Protein AF-A0A7L3CNP1-F1 (afdb_monomer)

Solvent-accessible surface area (backbone atoms only — not comparable to full-atom values): 4728 Å² total; per-residue (Å²): 132,80,82,90,64,82,74,64,73,46,75,50,74,45,78,48,62,59,88,92,43,75,43,69,72,72,47,65,29,38,53,90,43,92,57,73,48,76,44,28,45,63,59,86,59,74,63,42,40,49,39,53,50,65,55,68,60,98,81,67,45,73,68,55,52,52,53,44,44,51,55,50,63,69,121

Structure (mmCIF, N/CA/C/O backbone):
data_AF-A0A7L3CNP1-F1
#
_entry.id   AF-A0A7L3CNP1-F1
#
loop_
_atom_site.group_PDB
_atom_site.id
_atom_site.type_symbol
_atom_site.label_atom_id
_atom_site.label_alt_id
_atom_site.label_comp_id
_atom_site.label_asym_id
_atom_site.label_entity_id
_atom_site.label_seq_id
_atom_site.pdbx_PDB_ins_code
_atom_site.Cartn_x
_atom_site.Cartn_y
_atom_site.Cartn_z
_atom_site.occupancy
_atom_site.B_iso_or_equiv
_atom_site.auth_seq_id
_atom_site.auth_comp_id
_atom_site.auth_asym_id
_atom_site.auth_atom_id
_atom_site.pdbx_PDB_model_num
ATOM 1 N N . PRO A 1 1 ? -19.065 -18.333 27.000 1.00 67.94 1 PRO A N 1
ATOM 2 C CA . PRO A 1 1 ? -18.231 -17.246 27.567 1.00 67.94 1 PRO A CA 1
ATOM 3 C C . PRO A 1 1 ? -17.750 -16.281 26.471 1.00 67.94 1 PRO A C 1
ATOM 5 O O . PRO A 1 1 ? -17.388 -16.756 25.396 1.00 67.94 1 PRO A O 1
ATOM 8 N N . PRO A 1 2 ? -17.788 -14.956 26.698 1.00 69.44 2 PRO A N 1
ATOM 9 C CA . PRO A 1 2 ? -17.180 -14.004 25.773 1.00 69.44 2 PRO A CA 1
ATOM 10 C C . PRO A 1 2 ? -15.660 -14.236 25.707 1.00 69.44 2 PRO A C 1
ATOM 12 O O . PRO A 1 2 ? -15.089 -14.762 26.670 1.00 69.44 2 PRO A O 1
ATOM 15 N N . PRO A 1 3 ? -15.003 -13.889 24.586 1.00 74.56 3 PRO A N 1
ATOM 16 C CA . PRO A 1 3 ? -13.555 -14.002 24.481 1.00 74.56 3 PRO A CA 1
ATOM 17 C C . PRO A 1 3 ? -12.889 -13.186 25.596 1.00 74.56 3 PRO A C 1
ATOM 19 O O . PRO A 1 3 ? -13.220 -12.027 25.822 1.00 74.56 3 PRO A O 1
ATOM 22 N N . THR A 1 4 ? -11.966 -13.821 26.316 1.00 81.38 4 THR A N 1
ATOM 23 C CA . THR A 1 4 ? -11.229 -13.245 27.454 1.00 81.38 4 THR A CA 1
ATOM 24 C C . THR A 1 4 ? -10.008 -12.432 27.029 1.00 81.38 4 THR A C 1
ATOM 26 O O . THR A 1 4 ? -9.318 -11.873 27.876 1.00 81.38 4 THR A O 1
ATOM 29 N N . HIS A 1 5 ? -9.712 -12.388 25.731 1.00 76.50 5 HIS A N 1
ATOM 30 C CA . HIS A 1 5 ? -8.571 -11.663 25.194 1.00 76.50 5 HIS A CA 1
ATOM 31 C C . HIS A 1 5 ? -9.003 -10.262 24.751 1.00 76.50 5 HIS A C 1
ATOM 33 O O . HIS A 1 5 ? -10.016 -10.148 24.054 1.00 76.50 5 HIS A O 1
ATOM 39 N N . PRO A 1 6 ? -8.257 -9.203 25.119 1.00 81.38 6 PR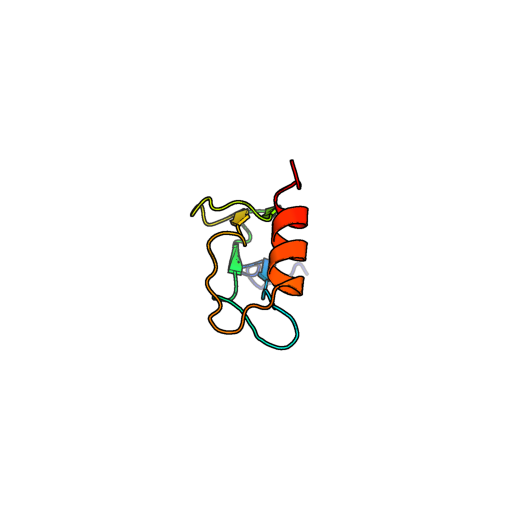O A N 1
ATOM 40 C CA . PRO A 1 6 ? -8.441 -7.904 24.488 1.00 81.38 6 PRO A CA 1
ATOM 41 C C . PRO A 1 6 ? -8.268 -8.067 22.971 1.00 81.38 6 PRO A C 1
ATOM 43 O O . PRO A 1 6 ? -7.465 -8.886 22.518 1.00 81.38 6 PRO A O 1
ATOM 46 N N . GLY A 1 7 ? -9.072 -7.337 22.193 1.00 85.62 7 GLY A N 1
ATOM 47 C CA . GLY A 1 7 ? -9.000 -7.373 20.731 1.00 85.62 7 GLY A CA 1
ATOM 48 C C . GLY A 1 7 ? -7.600 -7.016 20.211 1.00 85.62 7 GLY A C 1
ATOM 49 O O . GLY A 1 7 ? -6.787 -6.464 20.958 1.00 85.62 7 GLY A O 1
ATOM 50 N N . PRO A 1 8 ? -7.293 -7.328 18.941 1.00 91.94 8 PRO A N 1
ATOM 51 C CA . PRO A 1 8 ? -5.983 -7.024 18.380 1.00 91.94 8 PRO A CA 1
ATOM 52 C C . PRO A 1 8 ? -5.739 -5.509 18.351 1.00 91.94 8 PRO A C 1
ATOM 54 O O . PRO A 1 8 ? -6.672 -4.730 18.166 1.00 91.94 8 PRO A O 1
ATOM 57 N N . GLU A 1 9 ? -4.481 -5.086 18.492 1.00 93.44 9 GLU A N 1
ATOM 58 C CA . GLU A 1 9 ? -4.089 -3.672 18.360 1.00 93.44 9 GLU A CA 1
ATOM 59 C C . GLU A 1 9 ? -4.339 -3.150 16.934 1.00 93.44 9 GLU A C 1
ATOM 61 O O . GLU A 1 9 ? -4.808 -2.028 16.743 1.00 93.44 9 GLU A O 1
ATOM 66 N N . PHE A 1 10 ? -4.107 -4.012 15.939 1.00 94.88 10 PHE A N 1
ATOM 67 C CA . PHE A 1 10 ? -4.333 -3.751 14.521 1.00 94.88 10 PHE A CA 1
ATOM 68 C C . PHE A 1 10 ? -5.251 -4.824 13.938 1.00 94.88 10 PHE A C 1
ATOM 70 O O . PHE A 1 10 ? -4.995 -6.016 14.122 1.00 94.88 10 PHE A O 1
ATOM 77 N N . TRP A 1 11 ? -6.298 -4.428 13.216 1.00 95.12 11 TRP A N 1
ATOM 78 C CA . TRP A 1 11 ? -7.261 -5.385 12.655 1.00 95.12 11 TRP A CA 1
ATOM 79 C C . TRP A 1 11 ? -6.819 -5.951 11.302 1.00 95.12 11 TRP A C 1
ATOM 81 O O . TRP A 1 11 ? -7.274 -7.025 10.909 1.00 95.12 11 TRP A O 1
ATOM 91 N N . CYS A 1 12 ? -5.913 -5.264 10.601 1.00 95.31 12 CYS A N 1
ATOM 92 C CA . CYS A 1 12 ? -5.254 -5.789 9.411 1.00 95.31 12 CYS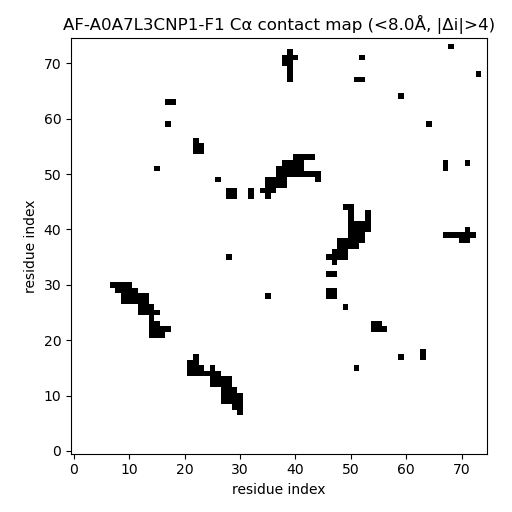 A CA 1
ATOM 93 C C . CYS A 1 12 ? -3.847 -5.206 9.212 1.00 95.31 12 CYS A C 1
ATOM 95 O O . CYS 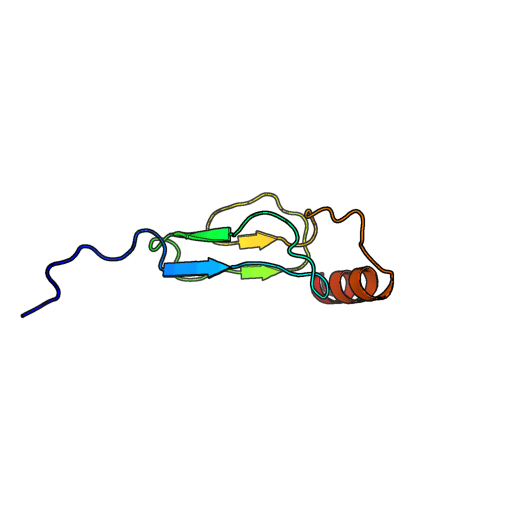A 1 12 ? -3.411 -4.266 9.884 1.00 95.31 12 CYS A O 1
ATOM 97 N N . SER A 1 13 ? -3.109 -5.813 8.287 1.00 96.00 13 SER A N 1
ATOM 98 C CA . SER A 1 13 ? -1.801 -5.360 7.818 1.00 96.00 13 SER A CA 1
ATOM 99 C C . SER A 1 13 ? -1.779 -5.432 6.296 1.00 96.00 13 SER A C 1
ATOM 101 O O . SER A 1 13 ? -2.261 -6.410 5.724 1.00 96.00 13 SER A O 1
ATOM 103 N N . ILE A 1 14 ? -1.235 -4.406 5.648 1.00 96.00 14 ILE A N 1
ATOM 104 C CA . ILE A 1 14 ? -1.230 -4.247 4.194 1.00 96.00 14 ILE A CA 1
ATOM 105 C C . ILE A 1 14 ? 0.220 -4.174 3.728 1.00 96.00 14 ILE A C 1
ATOM 107 O O . ILE A 1 14 ? 0.989 -3.336 4.193 1.00 96.00 14 ILE A O 1
ATOM 111 N N . ALA A 1 15 ? 0.586 -5.051 2.800 1.00 97.06 15 ALA A N 1
ATOM 112 C CA . ALA A 1 15 ? 1.866 -5.011 2.109 1.00 97.06 15 ALA A CA 1
ATOM 113 C C . ALA A 1 15 ? 1.613 -4.677 0.635 1.00 97.06 15 ALA A C 1
ATOM 115 O O . ALA A 1 15 ? 0.777 -5.313 -0.009 1.00 97.06 15 ALA A O 1
ATOM 116 N N . TYR A 1 16 ? 2.311 -3.667 0.118 1.00 95.88 16 TYR A N 1
ATOM 117 C CA . TYR A 1 16 ? 2.227 -3.260 -1.281 1.00 95.88 16 TYR A CA 1
ATOM 118 C C . TYR A 1 16 ? 3.404 -3.835 -2.069 1.00 95.88 16 TYR A C 1
ATOM 120 O O . TYR A 1 16 ? 4.543 -3.845 -1.599 1.00 95.88 16 TYR A O 1
ATOM 128 N N . PHE A 1 17 ? 3.108 -4.312 -3.273 1.00 96.38 17 PHE A N 1
ATOM 129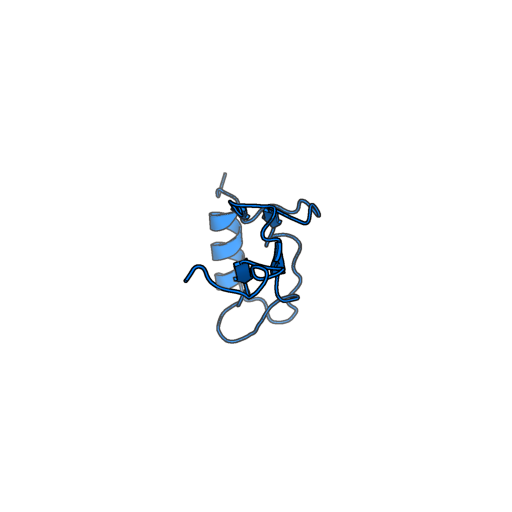 C CA . PHE A 1 17 ? 4.078 -4.921 -4.168 1.00 96.38 17 PHE A CA 1
ATOM 130 C C . PHE A 1 17 ? 3.996 -4.275 -5.543 1.00 96.38 17 PHE A C 1
ATOM 132 O O . PHE A 1 17 ? 2.911 -3.983 -6.049 1.00 96.38 17 PHE A O 1
ATOM 139 N N . GLU A 1 18 ? 5.157 -4.110 -6.162 1.00 96.06 18 GLU A N 1
ATOM 140 C CA . GLU A 1 18 ? 5.280 -3.867 -7.592 1.00 96.06 18 GLU A CA 1
ATOM 141 C C . GLU A 1 18 ? 5.908 -5.105 -8.209 1.00 96.06 18 GLU A C 1
ATOM 143 O O . GLU A 1 18 ? 7.081 -5.389 -7.976 1.00 96.06 18 GLU A O 1
ATOM 148 N N . MET A 1 19 ? 5.110 -5.846 -8.979 1.00 92.56 19 MET A N 1
ATOM 149 C CA . MET A 1 19 ? 5.463 -7.190 -9.439 1.00 92.56 19 MET A CA 1
ATOM 150 C C . MET A 1 19 ? 5.738 -8.118 -8.242 1.00 92.56 19 MET A C 1
ATOM 152 O O . MET A 1 19 ? 4.843 -8.345 -7.430 1.00 92.56 19 MET A O 1
ATOM 156 N N . ASP A 1 20 ? 6.946 -8.656 -8.129 1.00 95.38 20 ASP A N 1
ATOM 157 C CA . ASP A 1 20 ? 7.412 -9.539 -7.058 1.00 95.38 20 ASP A CA 1
ATOM 158 C C . ASP A 1 20 ? 8.201 -8.801 -5.961 1.00 95.38 20 ASP A C 1
ATOM 160 O O . ASP A 1 20 ? 8.619 -9.413 -4.976 1.00 95.38 20 ASP A O 1
ATOM 164 N N . VAL A 1 21 ? 8.379 -7.483 -6.091 1.00 95.31 21 VAL A N 1
ATOM 165 C CA . VAL A 1 21 ? 9.137 -6.663 -5.141 1.00 95.31 21 VAL A CA 1
ATOM 166 C C . VAL A 1 21 ? 8.184 -5.980 -4.165 1.00 95.31 21 VAL A C 1
ATOM 168 O O . VAL A 1 21 ? 7.309 -5.217 -4.574 1.00 95.31 21 VAL A O 1
ATOM 171 N N . GLN A 1 22 ? 8.367 -6.214 -2.862 1.00 96.81 22 GLN A N 1
ATOM 172 C CA . GLN A 1 22 ? 7.677 -5.433 -1.833 1.00 96.81 22 GLN A CA 1
ATOM 173 C C . GLN A 1 22 ? 8.214 -3.999 -1.836 1.00 96.81 22 GLN A C 1
ATOM 175 O O . GLN A 1 22 ? 9.425 -3.783 -1.768 1.00 96.81 22 GLN A O 1
ATOM 180 N N . VAL A 1 23 ? 7.315 -3.019 -1.878 1.00 96.31 23 VAL A N 1
ATOM 181 C CA . VAL A 1 23 ? 7.661 -1.598 -1.943 1.00 96.31 23 VAL A CA 1
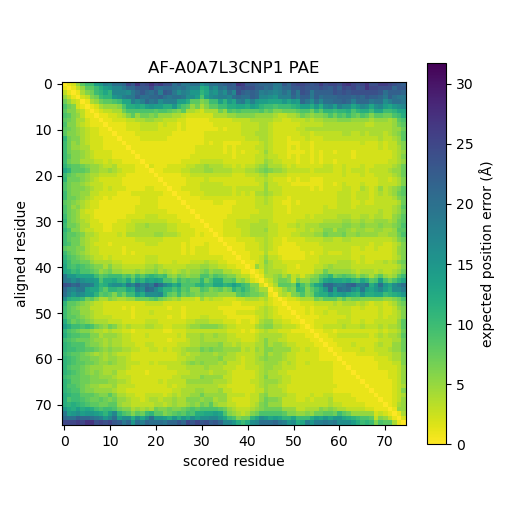ATOM 182 C C . VAL A 1 23 ? 7.122 -0.887 -0.704 1.00 96.31 23 VAL A C 1
ATOM 184 O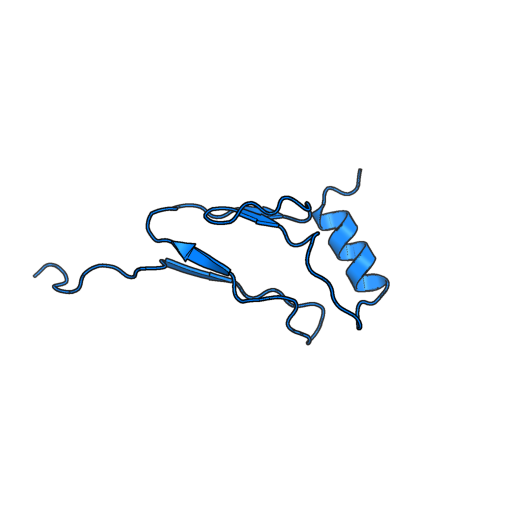 O . VAL A 1 23 ? 5.913 -0.826 -0.490 1.00 96.31 23 VAL A O 1
ATOM 187 N N . GLY A 1 24 ? 8.028 -0.317 0.093 1.00 94.06 24 GLY A N 1
ATOM 188 C CA . GLY A 1 24 ? 7.701 0.357 1.352 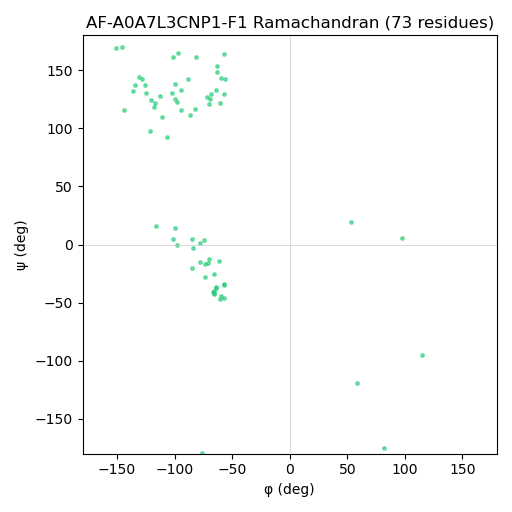1.00 94.06 24 GLY A CA 1
ATOM 189 C C . GLY A 1 24 ? 7.516 -0.586 2.548 1.00 94.06 24 GLY A C 1
ATOM 190 O O . GLY A 1 24 ? 7.745 -1.796 2.477 1.00 94.06 24 GLY A O 1
ATOM 191 N N . GLU A 1 25 ? 7.119 -0.002 3.677 1.00 93.56 25 GLU A N 1
ATOM 192 C CA . GLU A 1 25 ? 6.846 -0.728 4.919 1.00 93.56 25 GLU A CA 1
ATOM 193 C C . GLU A 1 25 ? 5.440 -1.351 4.927 1.00 93.56 25 GLU A C 1
ATOM 195 O O . GLU A 1 25 ? 4.552 -0.949 4.176 1.00 93.56 25 GLU A O 1
ATOM 200 N N . ILE A 1 26 ? 5.225 -2.335 5.807 1.00 95.69 26 ILE A N 1
ATOM 201 C CA . ILE A 1 26 ? 3.890 -2.897 6.045 1.00 95.69 26 ILE A CA 1
ATOM 202 C C . ILE A 1 26 ? 3.041 -1.857 6.781 1.00 95.69 26 ILE A C 1
ATOM 204 O O . ILE A 1 26 ? 3.358 -1.479 7.911 1.00 95.69 26 ILE A O 1
ATOM 208 N N . PHE A 1 27 ? 1.921 -1.460 6.182 1.00 94.44 27 PHE A N 1
ATOM 209 C CA . PHE A 1 27 ? 0.967 -0.548 6.801 1.00 94.44 27 PHE A CA 1
ATOM 210 C C . PHE A 1 27 ? 0.038 -1.321 7.741 1.00 94.44 27 PHE A C 1
ATOM 212 O O . PHE A 1 27 ? -0.706 -2.204 7.310 1.00 94.44 27 PHE A O 1
ATOM 219 N N . LYS A 1 28 ? 0.080 -1.016 9.038 1.00 94.62 28 LYS A N 1
ATOM 220 C CA . LYS A 1 28 ? -0.778 -1.652 10.047 1.00 94.62 28 LYS A CA 1
ATOM 221 C C . LYS A 1 28 ? -1.951 -0.738 10.369 1.00 94.62 28 LYS A C 1
ATOM 223 O O . LYS A 1 28 ? -1.732 0.405 10.757 1.00 94.62 28 LYS A O 1
ATOM 228 N N . VAL A 1 29 ? -3.176 -1.245 10.248 1.00 94.56 29 VAL A N 1
ATOM 229 C CA . VAL A 1 29 ? -4.383 -0.438 10.476 1.00 94.56 29 VAL A CA 1
ATOM 230 C C . VAL A 1 29 ? -4.849 -0.605 11.918 1.00 94.56 29 VAL A C 1
ATOM 232 O O . VAL A 1 29 ? -5.216 -1.723 12.298 1.00 94.56 29 VAL A O 1
ATOM 235 N N . PRO A 1 30 ? -4.834 0.462 12.739 1.00 94.69 30 PRO A N 1
ATOM 236 C CA . PRO A 1 30 ? -5.253 0.375 14.132 1.00 94.69 30 PRO A CA 1
ATOM 237 C C . PRO A 1 30 ? -6.702 -0.088 14.246 1.00 94.69 30 PRO A C 1
ATOM 239 O O . PRO A 1 30 ? -7.555 0.342 13.471 1.00 94.69 30 PRO A O 1
ATOM 242 N N . SER A 1 31 ? -7.023 -0.898 15.253 1.00 94.38 31 SER A N 1
ATOM 243 C CA . SER A 1 31 ? -8.409 -1.315 15.531 1.00 94.38 31 SER A CA 1
ATOM 244 C C . SER A 1 31 ? -9.350 -0.148 15.870 1.00 94.38 31 SER A C 1
ATOM 246 O O . SER A 1 31 ? -10.566 -0.313 15.823 1.00 94.38 31 SER A O 1
ATOM 248 N N . SER A 1 32 ? -8.813 1.043 16.167 1.00 93.44 32 SER A N 1
ATOM 249 C CA . SER A 1 32 ? -9.577 2.293 16.292 1.00 93.44 32 SER A CA 1
ATOM 250 C C . SER A 1 32 ? -10.047 2.876 14.952 1.00 93.44 32 SER A C 1
ATOM 252 O O . SER A 1 32 ? -10.933 3.726 14.945 1.00 93.44 32 SER A O 1
ATOM 254 N N . CYS A 1 33 ? -9.462 2.442 13.832 1.00 94.12 33 CYS A N 1
ATOM 255 C CA . CYS A 1 33 ? -9.783 2.873 12.473 1.00 94.12 33 CYS A CA 1
ATOM 256 C C . CYS A 1 33 ? -10.543 1.739 11.761 1.00 94.12 33 CYS A C 1
ATOM 258 O O . CYS A 1 33 ? -9.907 0.859 11.181 1.00 94.12 33 CYS A O 1
ATOM 260 N N . PRO A 1 34 ? -11.890 1.713 11.794 1.00 93.19 34 PRO A N 1
ATOM 261 C CA . PRO A 1 34 ? -12.674 0.590 11.265 1.00 93.19 34 PRO A CA 1
ATOM 262 C C . PRO A 1 34 ? -12.641 0.487 9.733 1.00 93.19 34 PRO A C 1
ATOM 264 O O . PRO A 1 34 ? -13.082 -0.512 9.171 1.00 93.19 34 PRO A O 1
ATOM 267 N N . VAL A 1 35 ? -12.152 1.528 9.060 1.00 94.38 35 VAL A N 1
ATOM 268 C CA . VAL A 1 35 ? -11.995 1.609 7.610 1.00 94.38 35 VAL A CA 1
ATOM 269 C C . VAL A 1 35 ? -10.582 2.095 7.324 1.00 94.38 35 VAL A C 1
ATOM 271 O O . VAL A 1 35 ? -10.049 2.921 8.061 1.00 94.38 35 VAL A O 1
ATOM 274 N N . VAL A 1 36 ? -9.993 1.571 6.253 1.00 94.62 36 VAL A N 1
ATOM 275 C CA . VAL A 1 36 ? -8.735 2.052 5.685 1.00 94.62 36 VAL A CA 1
ATOM 276 C C . VAL A 1 36 ? -8.940 2.364 4.206 1.00 94.62 36 VAL A C 1
ATOM 278 O O . VAL A 1 36 ? -9.587 1.595 3.494 1.00 94.62 36 VAL A O 1
ATOM 281 N N . VAL A 1 37 ? -8.394 3.481 3.739 1.00 94.31 37 VAL A N 1
ATOM 282 C CA . VAL A 1 37 ? -8.358 3.868 2.326 1.00 94.31 37 VAL A CA 1
ATOM 283 C C . VAL A 1 37 ? -6.964 3.589 1.779 1.00 94.31 37 VAL A C 1
ATOM 285 O O . VAL A 1 37 ? -5.977 4.009 2.370 1.00 94.31 37 VAL A O 1
ATOM 288 N N . VAL A 1 38 ? -6.874 2.905 0.641 1.00 94.00 38 VAL A N 1
ATOM 289 C CA . VAL A 1 38 ? -5.616 2.712 -0.095 1.00 94.00 38 VAL A CA 1
ATOM 290 C C . VAL A 1 38 ? -5.764 3.387 -1.452 1.00 94.00 38 VAL A C 1
ATOM 292 O O . VAL A 1 38 ? -6.683 3.048 -2.197 1.00 94.00 38 VAL A O 1
ATOM 295 N N . ASP A 1 39 ? -4.897 4.348 -1.769 1.00 92.50 39 ASP A N 1
ATOM 296 C CA . ASP A 1 39 ? -4.994 5.125 -3.011 1.00 92.50 39 ASP A CA 1
ATOM 297 C C . ASP A 1 39 ? -3.624 5.514 -3.595 1.00 92.50 39 ASP A C 1
ATOM 299 O O . ASP A 1 39 ? -2.578 5.300 -2.982 1.00 92.50 39 ASP A O 1
ATOM 303 N N . GLY A 1 40 ? -3.625 6.042 -4.824 1.00 92.12 40 GLY A N 1
ATOM 304 C CA . GLY A 1 40 ? -2.417 6.451 -5.548 1.00 92.12 40 GLY A CA 1
ATOM 305 C C . GLY A 1 40 ? -1.907 7.865 -5.241 1.00 92.12 40 GLY A C 1
ATOM 306 O O . GLY A 1 40 ? -0.962 8.305 -5.896 1.00 92.12 40 GLY A O 1
ATOM 307 N N . TYR A 1 41 ? -2.501 8.595 -4.291 1.00 90.88 41 TYR A N 1
ATOM 308 C CA . TYR A 1 41 ? -2.060 9.952 -3.950 1.00 90.88 41 TYR A CA 1
ATOM 309 C C . TYR A 1 41 ? -0.767 9.938 -3.111 1.00 90.88 41 TYR A C 1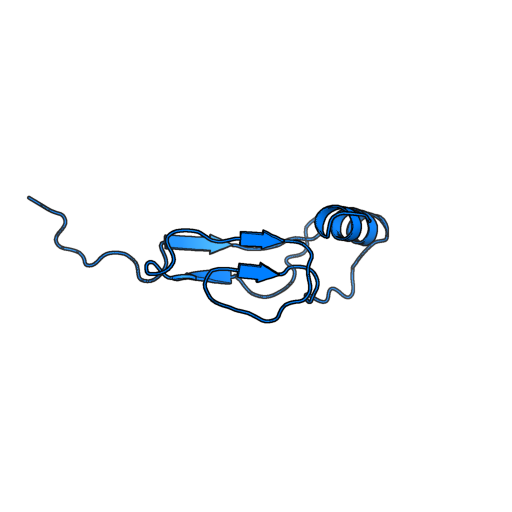
ATOM 311 O O . TYR A 1 41 ? -0.179 8.891 -2.845 1.00 90.88 41 TYR A O 1
ATOM 319 N N . VAL A 1 42 ? -0.278 11.123 -2.731 1.00 89.06 42 VAL A N 1
ATOM 320 C CA . VAL A 1 42 ? 1.026 11.326 -2.062 1.00 89.06 42 VAL A CA 1
ATOM 321 C C . VAL A 1 42 ? 0.902 11.885 -0.641 1.00 89.06 42 VAL A C 1
ATOM 323 O O . VAL A 1 42 ? 1.865 12.418 -0.102 1.00 89.06 42 VAL A O 1
ATOM 326 N N . ASP A 1 43 ? -0.288 11.822 -0.046 1.00 85.25 43 ASP A N 1
ATOM 327 C CA . ASP A 1 43 ? -0.517 12.367 1.292 1.00 85.25 43 ASP A CA 1
ATOM 328 C C . ASP A 1 43 ? 0.223 11.510 2.345 1.00 85.25 43 ASP A C 1
ATOM 330 O O . ASP A 1 43 ? 0.037 10.289 2.380 1.00 85.25 43 ASP A O 1
ATOM 334 N N . PRO A 1 44 ? 1.082 12.103 3.194 1.00 70.69 44 PRO A N 1
ATOM 335 C CA . PRO A 1 44 ? 1.829 11.367 4.212 1.00 70.69 44 PRO A CA 1
ATOM 336 C C . PRO A 1 44 ? 0.976 10.941 5.418 1.00 70.69 44 PRO A C 1
ATOM 338 O O . PRO A 1 44 ? 1.523 10.426 6.394 1.00 70.69 44 PRO A O 1
ATOM 341 N N . SER A 1 45 ? -0.339 11.183 5.407 1.00 63.97 45 SER A N 1
ATOM 342 C CA . SER A 1 45 ? -1.218 10.825 6.522 1.00 63.97 45 SER A CA 1
ATOM 343 C C . SER A 1 45 ? -1.207 9.315 6.794 1.00 63.97 45 SER A C 1
ATOM 345 O O . SER A 1 45 ? -1.499 8.502 5.925 1.00 63.97 45 SER A O 1
ATOM 347 N N . GLY A 1 46 ? -0.841 8.952 8.026 1.00 68.50 46 GLY A N 1
ATOM 348 C CA . GLY A 1 46 ? -0.944 7.598 8.567 1.00 68.50 46 GLY A CA 1
ATOM 349 C C . GLY A 1 46 ? -2.216 7.410 9.397 1.00 68.50 46 GLY A C 1
ATOM 350 O O . GLY A 1 46 ? -2.849 8.380 9.808 1.00 68.50 46 GLY A O 1
ATOM 351 N N . GLY A 1 47 ? -2.573 6.153 9.671 1.00 81.00 47 GLY A N 1
ATOM 352 C CA . GLY A 1 47 ? -3.773 5.783 10.430 1.00 81.00 47 GLY A CA 1
ATOM 353 C C . GLY A 1 47 ? -4.782 5.025 9.572 1.00 81.00 47 GLY A C 1
ATOM 354 O O . GLY A 1 47 ? -4.676 3.808 9.432 1.00 81.00 47 GLY A O 1
ATOM 355 N N . ASP A 1 48 ? -5.751 5.740 9.002 1.00 87.31 48 ASP A N 1
ATOM 356 C CA . ASP A 1 48 ? -6.844 5.197 8.184 1.00 87.31 48 ASP A CA 1
ATOM 357 C C . ASP A 1 48 ? -6.631 5.376 6.671 1.00 87.31 48 ASP A C 1
ATOM 359 O O . ASP A 1 48 ? -7.505 5.023 5.881 1.00 87.31 48 ASP A O 1
ATOM 363 N N . ARG A 1 49 ? -5.474 5.888 6.240 1.00 93.69 49 ARG A N 1
ATOM 364 C CA . ARG A 1 49 ? -5.154 6.090 4.825 1.00 93.69 49 ARG A CA 1
ATOM 365 C C . ARG A 1 49 ? -3.733 5.640 4.502 1.00 93.69 49 ARG A C 1
ATOM 367 O O . ARG A 1 49 ? -2.792 5.979 5.207 1.00 93.69 49 ARG A O 1
ATOM 374 N N . PHE A 1 50 ? -3.581 4.873 3.430 1.00 93.00 50 PHE A N 1
ATOM 375 C CA . PHE A 1 50 ? -2.307 4.387 2.921 1.00 93.00 50 PHE A CA 1
ATOM 376 C C . PHE A 1 50 ? -2.117 4.862 1.478 1.00 93.00 50 PHE A C 1
ATOM 378 O O . PHE A 1 50 ? -2.644 4.284 0.527 1.00 93.00 50 PHE A O 1
ATOM 385 N N . CYS A 1 51 ? -1.366 5.950 1.330 1.00 93.12 51 CYS A N 1
ATOM 386 C CA . CYS A 1 51 ? -1.082 6.576 0.045 1.00 93.12 51 CYS A CA 1
ATOM 387 C C . CYS A 1 51 ? 0.137 5.923 -0.613 1.00 93.12 51 CYS A C 1
ATOM 389 O O . CYS A 1 51 ? 1.273 6.087 -0.155 1.00 93.12 51 CYS A O 1
ATOM 391 N N . LEU A 1 52 ? -0.091 5.204 -1.709 1.00 93.19 52 LEU A N 1
ATOM 392 C CA . LEU A 1 52 ? 0.945 4.467 -2.425 1.00 93.19 52 LEU A CA 1
ATOM 393 C C . LEU A 1 52 ? 1.875 5.395 -3.202 1.00 93.19 52 LEU A C 1
ATOM 395 O O . LEU A 1 52 ? 3.033 5.029 -3.399 1.00 93.19 52 LEU A O 1
ATOM 399 N N . GLY A 1 53 ? 1.406 6.574 -3.631 1.00 91.81 53 GLY A N 1
ATOM 400 C CA . GLY A 1 53 ? 2.097 7.500 -4.536 1.00 91.81 53 GLY A CA 1
ATOM 401 C C . GLY A 1 53 ? 3.477 7.954 -4.054 1.00 91.81 53 GLY A C 1
ATOM 402 O O . GLY A 1 53 ? 4.390 8.092 -4.864 1.00 91.81 53 GLY A O 1
ATOM 403 N N . GLN A 1 54 ? 3.659 8.099 -2.739 1.00 88.81 54 GLN A N 1
ATOM 404 C CA . GLN A 1 54 ? 4.924 8.531 -2.125 1.00 88.81 54 GLN A CA 1
ATOM 405 C C . GLN A 1 54 ? 5.997 7.433 -2.045 1.00 88.81 54 GLN A C 1
ATOM 407 O O . GLN A 1 54 ? 7.163 7.725 -1.788 1.00 88.81 54 GLN A O 1
ATOM 412 N N . LEU A 1 55 ? 5.620 6.165 -2.238 1.00 93.06 55 LEU A N 1
ATOM 413 C CA . LEU A 1 55 ? 6.545 5.048 -2.081 1.00 93.06 55 LEU A CA 1
ATOM 414 C C . LEU A 1 55 ? 7.552 5.011 -3.236 1.00 93.06 55 LEU A C 1
ATOM 416 O O . LEU A 1 55 ? 7.178 4.980 -4.414 1.00 93.06 55 LEU A O 1
ATOM 420 N N . SER A 1 56 ? 8.838 4.974 -2.904 1.00 92.81 56 SER A N 1
ATOM 421 C CA . SER A 1 56 ? 9.926 4.848 -3.870 1.00 92.81 56 SER A CA 1
ATOM 422 C C . SER A 1 56 ? 10.248 3.380 -4.156 1.00 92.81 56 SER A C 1
ATOM 424 O O . SER A 1 56 ? 10.214 2.531 -3.269 1.00 92.81 56 SER A O 1
ATOM 426 N N . ASN A 1 57 ? 10.572 3.082 -5.414 1.00 94.88 57 ASN A N 1
ATOM 427 C CA . ASN A 1 57 ? 11.095 1.788 -5.838 1.00 94.88 57 ASN A CA 1
ATOM 428 C C . ASN A 1 57 ? 12.121 2.021 -6.951 1.00 94.88 57 ASN A C 1
ATOM 430 O O . ASN A 1 57 ? 11.772 2.508 -8.023 1.00 94.88 57 ASN A O 1
ATOM 434 N N . VAL A 1 58 ? 13.386 1.678 -6.708 1.00 95.19 58 VAL A N 1
ATOM 435 C CA . VAL A 1 58 ? 14.464 1.845 -7.703 1.00 95.19 58 VAL A CA 1
ATOM 436 C C . VAL A 1 58 ? 14.350 0.864 -8.873 1.00 95.19 58 VAL A C 1
ATOM 438 O O . VAL A 1 58 ? 14.964 1.076 -9.913 1.00 95.19 58 VAL A O 1
ATOM 441 N N . HIS A 1 59 ? 13.553 -0.194 -8.716 1.00 94.00 59 HIS A N 1
ATOM 442 C CA . HIS A 1 59 ? 13.288 -1.205 -9.740 1.00 94.00 59 HIS A CA 1
ATOM 443 C C . HIS A 1 59 ? 11.960 -0.973 -10.466 1.00 94.00 59 HIS A C 1
ATOM 445 O O . HIS A 1 59 ? 11.449 -1.874 -11.131 1.00 94.00 59 HIS A O 1
ATOM 451 N N . ARG A 1 60 ? 11.366 0.214 -10.316 1.00 96.12 60 ARG A N 1
ATOM 452 C CA . ARG A 1 60 ? 10.073 0.517 -10.916 1.00 96.12 60 ARG A CA 1
ATOM 453 C C . ARG A 1 60 ? 10.160 0.496 -12.439 1.00 96.12 60 ARG A C 1
ATOM 455 O O . ARG A 1 60 ? 11.071 1.064 -13.032 1.00 96.12 60 ARG A O 1
ATOM 462 N N . THR A 1 61 ? 9.193 -0.178 -13.054 1.00 96.19 61 THR A N 1
ATOM 463 C CA . THR A 1 61 ? 9.079 -0.308 -14.512 1.00 96.19 61 THR A CA 1
ATOM 464 C C . THR A 1 61 ? 8.016 0.639 -15.064 1.00 96.19 61 THR A C 1
ATOM 466 O O . THR A 1 61 ? 7.112 1.043 -14.332 1.00 96.19 61 THR A O 1
ATOM 469 N N . ASP A 1 62 ? 8.059 0.922 -16.368 1.00 95.06 62 ASP A N 1
ATOM 470 C CA . ASP A 1 62 ? 7.051 1.753 -17.049 1.00 95.06 62 ASP A CA 1
ATOM 471 C C . ASP A 1 62 ? 5.621 1.209 -16.882 1.00 95.06 62 ASP A C 1
ATOM 473 O O . ASP A 1 62 ? 4.664 1.973 -16.752 1.00 95.06 62 ASP A O 1
ATOM 477 N N . ALA A 1 63 ? 5.465 -0.119 -16.841 1.00 94.00 63 ALA A N 1
ATOM 478 C CA . ALA A 1 63 ? 4.176 -0.759 -16.590 1.00 94.00 63 ALA A CA 1
ATOM 479 C C . ALA A 1 63 ? 3.665 -0.463 -15.169 1.00 94.00 63 ALA A C 1
ATOM 481 O O . ALA A 1 63 ? 2.490 -0.139 -14.991 1.00 94.00 63 ALA A O 1
ATOM 482 N N . SER A 1 64 ? 4.552 -0.518 -14.170 1.00 94.00 64 SER A N 1
ATOM 483 C CA . SER A 1 64 ? 4.226 -0.153 -12.788 1.00 94.00 64 SER A CA 1
ATOM 484 C C . SER A 1 64 ? 3.900 1.337 -12.658 1.00 94.00 64 SER A C 1
ATOM 486 O O . SER A 1 64 ? 2.932 1.682 -11.984 1.00 94.00 64 SER A O 1
ATOM 488 N N . GLU A 1 65 ? 4.653 2.223 -13.321 1.00 93.06 65 GLU A N 1
ATOM 489 C CA . GLU A 1 65 ? 4.351 3.664 -13.343 1.00 93.06 65 GLU A CA 1
ATOM 490 C C . GLU A 1 65 ? 2.968 3.942 -13.943 1.00 93.06 65 GLU A C 1
ATOM 492 O O . GLU A 1 65 ? 2.172 4.686 -13.366 1.00 93.06 65 GLU A O 1
ATOM 497 N N . ARG A 1 66 ? 2.627 3.291 -15.063 1.00 93.06 66 ARG A N 1
ATOM 498 C CA . ARG A 1 66 ? 1.305 3.417 -15.694 1.00 93.06 66 ARG A CA 1
ATOM 499 C C . ARG A 1 66 ? 0.183 2.962 -14.756 1.00 93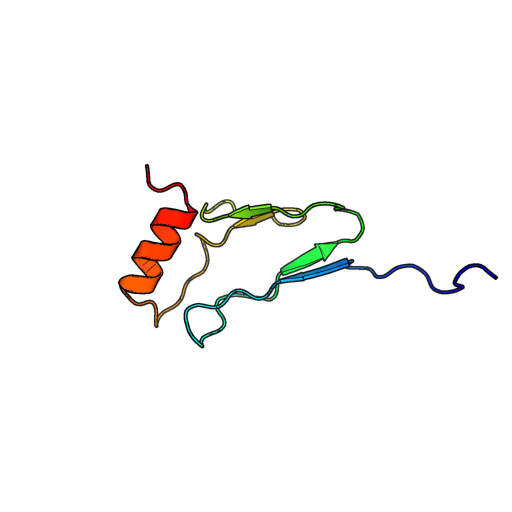.06 66 ARG A C 1
ATOM 501 O O . ARG A 1 66 ? -0.793 3.685 -14.593 1.00 93.06 66 ARG A O 1
ATOM 508 N N . ALA A 1 67 ? 0.335 1.808 -14.109 1.00 92.06 67 ALA A N 1
ATOM 509 C CA . ALA A 1 67 ? -0.677 1.291 -13.187 1.00 92.06 67 ALA A CA 1
ATOM 510 C C . ALA A 1 67 ? -0.867 2.203 -11.961 1.00 92.06 67 ALA A C 1
ATOM 512 O O . ALA A 1 67 ? -1.991 2.417 -11.505 1.00 92.06 67 ALA A O 1
ATOM 513 N N . ARG A 1 68 ? 0.221 2.786 -11.444 1.00 92.75 68 ARG A N 1
ATOM 514 C CA . ARG A 1 68 ? 0.168 3.757 -10.341 1.00 92.75 68 ARG A CA 1
ATOM 515 C C . ARG A 1 68 ? -0.521 5.052 -10.749 1.00 92.75 68 ARG A C 1
ATOM 517 O O . ARG A 1 68 ? -1.320 5.577 -9.976 1.00 92.75 68 ARG A O 1
ATOM 524 N N . TRP A 1 69 ? -0.249 5.536 -11.959 1.00 89.62 69 TRP A N 1
ATOM 525 C CA . TRP A 1 69 ? -0.940 6.686 -12.540 1.00 89.62 69 TRP A CA 1
ATOM 526 C C . TRP A 1 69 ? -2.457 6.465 -12.603 1.00 89.62 69 TRP A C 1
ATOM 528 O O . TRP A 1 69 ? -3.236 7.322 -12.181 1.00 89.62 69 TRP A O 1
ATOM 538 N N . ASP A 1 70 ? -2.881 5.290 -13.064 1.00 89.25 70 ASP A N 1
ATOM 539 C CA . ASP A 1 70 ? -4.301 4.945 -13.148 1.00 89.25 70 ASP A CA 1
ATOM 540 C C . ASP A 1 70 ? -4.939 4.854 -11.747 1.00 89.25 70 ASP A C 1
ATOM 542 O O . ASP A 1 70 ? -6.038 5.370 -11.529 1.00 89.25 70 ASP A O 1
ATOM 546 N N . ALA A 1 71 ? -4.223 4.294 -10.763 1.00 84.50 71 ALA A N 1
ATOM 547 C CA . ALA A 1 71 ? -4.661 4.224 -9.363 1.00 84.50 71 ALA A CA 1
ATOM 548 C C . ALA A 1 71 ? -4.773 5.599 -8.674 1.00 84.50 71 ALA A C 1
ATOM 550 O O . ALA A 1 71 ? -5.552 5.756 -7.732 1.00 84.50 71 ALA A O 1
ATOM 551 N N . ALA A 1 72 ? -4.033 6.608 -9.141 1.00 84.06 72 ALA A N 1
ATOM 552 C CA . ALA A 1 72 ? -4.162 7.997 -8.690 1.00 84.06 72 ALA A CA 1
ATOM 553 C C . ALA A 1 72 ? -5.370 8.730 -9.315 1.00 84.06 72 ALA A C 1
ATOM 555 O O . ALA A 1 72 ? -5.605 9.907 -9.036 1.00 84.06 72 ALA A O 1
ATOM 556 N N . GLY A 1 73 ? -6.158 8.044 -10.150 1.00 79.06 73 GLY A N 1
ATOM 557 C CA . GLY A 1 73 ? -7.364 8.584 -10.773 1.00 79.06 73 GLY A CA 1
ATOM 558 C C . GLY A 1 73 ? -7.171 9.102 -12.198 1.00 79.06 73 GLY A C 1
ATOM 559 O O . GLY A 1 73 ? -8.129 9.649 -12.746 1.00 79.06 73 GLY A O 1
ATOM 560 N N . GLY A 1 74 ? -5.983 8.917 -12.792 1.00 63.28 74 GLY A N 1
ATOM 561 C CA . GLY A 1 74 ? -5.737 8.976 -14.238 1.00 63.28 74 GLY A CA 1
ATOM 562 C C . GLY A 1 74 ? -6.203 10.228 -14.996 1.00 63.28 74 GLY A C 1
ATOM 563 O O . GLY A 1 74 ? -6.365 10.147 -16.214 1.00 63.28 74 GLY A O 1
ATOM 564 N N . ARG A 1 75 ? -6.447 11.352 -14.316 1.00 56.59 75 ARG A N 1
ATOM 565 C CA . ARG A 1 75 ? -6.933 12.612 -14.898 1.00 56.59 75 ARG A CA 1
ATOM 566 C C . ARG A 1 75 ? -5.881 13.702 -14.851 1.00 56.59 75 ARG A C 1
ATOM 568 O O . ARG A 1 75 ? -5.208 13.809 -13.806 1.00 56.59 75 ARG A O 1
#

Mean predicted aligned error: 5.23 Å

Organism: Pelecanoides urinatrix (NCBI:txid37079)

Foldseek 3Di:
DPDPDDDDQFPDWDWDDDPPHTWDDIQTAGPVQVAADEALDCDPDHHRYHHPVVIDDPPDDPVNVVVSCVRNVVD

InterPro domains:
  IPR001132 SMAD domain [PF03166] (9-68)
  IPR001132 SMAD domain [PS51076] (11-75)
  IPR008984 SMAD/FHA domain superfamily [SSF49879] (2-69)
  IPR013790 SMAD/Dwarfins [PTHR13703] (3-68)
  IPR017855 SMAD-like domain superfamily [G3DSA:2.60.200.10] (3-74)

Radius of gyration: 15.28 Å; Cα contacts (8 Å, |Δi|>4): 100; chains: 1; bounding box: 33×30×45 Å

Secondary structure (DSSP, 8-state):
----SPPPSEEEEE--EETTEE-SPPEEEETT-S--EEESS-----SSEEEGGG---TT--HHHHHHHHHHTT--

Sequence (75 aa):
PPPTHPGPEFWCSIAYFEMDVQVGEIFKVPSSCPVVVVDGYVDPSGGDRFCLGQLSNVHRTDASERARWDAAGGR

pLDDT: mean 89.5, std 9.08, range [56.59, 97.06]

Nearest PDB structures (foldseek):
  1dd1-assembly1_C  TM=9.540E-01  e=2.409E-10  Homo sapiens
  1g88-assembly1_A  TM=9.462E-01  e=2.577E-10  Homo sapiens
  1dd1-assembly1_B  TM=9.466E-01  e=2.757E-10  Homo sapiens
  1dd1-assembly1_A  TM=9.493E-01  e=3.859E-10  Homo sapiens
  1g88-assembly1_B  TM=9.462E-01  e=8.092E-10  Homo sapiens